Protein AF-G0NIW8-F1 (afdb_monomer_lite)

Radius of gyration: 25.52 Å; chains: 1; bounding box: 57×56×65 Å

Sequence (166 aa):
MEDFGEDSKTMSFVSGLFWSQDKTGEAHWNMPDCVGSLGLAGLMIICCATIVVCAVKTYKKMNDASNSLSDRTKELNRQLFVTLSLQTLLPFTLMYGPVGLLFLFPLFQIKIDILSSSAAASTAIYPAVEPLIAIFCIKTFRKSLICYRNSAKISSAAASTAARSA

Structure (mmCIF, N/CA/C/O backbone):
data_AF-G0NIW8-F1
#
_entry.id   AF-G0NIW8-F1
#
loop_
_atom_site.group_PDB
_atom_site.id
_atom_site.type_symbol
_atom_site.label_atom_id
_atom_site.label_alt_id
_atom_site.label_comp_id
_atom_site.label_asym_id
_atom_site.label_entity_id
_atom_site.label_seq_id
_atom_site.pdbx_PDB_ins_code
_atom_site.Cartn_x
_atom_site.Cartn_y
_atom_site.Cartn_z
_atom_site.occupancy
_atom_site.B_iso_or_equiv
_atom_site.auth_seq_id
_atom_site.auth_comp_id
_atom_site.auth_asym_id
_atom_site.auth_atom_id
_atom_site.pdbx_PDB_model_num
ATOM 1 N N . MET A 1 1 ? 14.920 22.068 -25.650 1.00 35.91 1 MET A N 1
ATOM 2 C CA . MET A 1 1 ? 15.415 22.655 -24.388 1.00 35.91 1 MET A CA 1
ATOM 3 C C . MET A 1 1 ? 16.713 21.952 -24.068 1.00 35.91 1 MET A C 1
ATOM 5 O O . MET A 1 1 ? 16.752 21.002 -23.299 1.00 35.91 1 MET A O 1
ATOM 9 N N . GLU A 1 2 ? 17.732 22.365 -24.807 1.00 42.16 2 GLU A N 1
ATOM 10 C CA . GLU A 1 2 ? 19.133 22.043 -24.592 1.00 42.16 2 GLU A CA 1
ATOM 11 C C . GLU A 1 2 ? 19.634 23.000 -23.506 1.00 42.16 2 GLU A C 1
ATOM 13 O O . GLU A 1 2 ? 19.609 24.193 -23.779 1.00 42.16 2 GLU A O 1
ATOM 18 N N . ASP A 1 3 ? 19.994 22.523 -22.303 1.00 41.94 3 ASP A N 1
ATOM 19 C CA . ASP A 1 3 ? 20.985 23.213 -21.443 1.00 41.94 3 ASP A CA 1
ATOM 20 C C . ASP A 1 3 ? 21.443 22.423 -20.193 1.00 41.94 3 ASP A C 1
ATOM 22 O O . ASP A 1 3 ? 21.503 22.961 -19.094 1.00 41.94 3 ASP A O 1
ATOM 26 N N . PHE A 1 4 ? 21.771 21.133 -20.310 1.00 45.78 4 PHE A N 1
ATOM 27 C CA . PHE A 1 4 ? 22.566 20.469 -19.266 1.00 45.78 4 PHE A CA 1
ATOM 28 C C . PHE A 1 4 ? 23.585 19.545 -19.923 1.00 45.78 4 PHE A C 1
ATOM 30 O O . PHE A 1 4 ? 23.272 18.430 -20.334 1.00 45.78 4 PHE A O 1
ATOM 37 N N . GLY A 1 5 ? 24.819 20.041 -20.038 1.00 42.91 5 GLY A N 1
ATOM 38 C CA . GLY A 1 5 ? 26.013 19.285 -20.423 1.00 42.91 5 GLY A CA 1
ATOM 39 C C . GLY A 1 5 ? 26.462 18.305 -19.339 1.00 42.91 5 GLY A C 1
ATOM 40 O O . GLY A 1 5 ? 27.650 18.215 -19.045 1.00 42.91 5 GLY A O 1
ATOM 41 N N . GLU A 1 6 ? 25.515 17.595 -18.733 1.00 42.56 6 GLU A N 1
ATOM 42 C CA . GLU A 1 6 ? 25.791 16.511 -17.804 1.00 42.56 6 GLU A CA 1
ATOM 43 C C . GLU A 1 6 ? 25.619 15.189 -18.546 1.00 42.56 6 GLU A C 1
ATOM 45 O O . GLU A 1 6 ? 24.587 14.920 -19.166 1.00 42.56 6 GLU A O 1
ATOM 50 N N . ASP A 1 7 ? 26.664 14.366 -18.512 1.00 45.25 7 ASP A N 1
ATOM 51 C CA . ASP A 1 7 ? 26.637 13.008 -19.033 1.00 45.25 7 ASP A CA 1
ATOM 52 C C . ASP A 1 7 ? 25.607 12.198 -18.232 1.00 45.25 7 ASP A C 1
ATOM 54 O O . ASP A 1 7 ? 25.891 11.652 -17.162 1.00 45.25 7 ASP A O 1
ATOM 58 N N . SER A 1 8 ? 24.382 12.131 -18.764 1.00 48.56 8 SER A N 1
ATOM 59 C CA . SER A 1 8 ? 23.229 11.410 -18.205 1.00 48.56 8 SER A CA 1
ATOM 60 C C . SER A 1 8 ? 23.489 9.906 -17.990 1.00 48.56 8 SER A C 1
ATOM 62 O O . SER A 1 8 ? 22.613 9.209 -17.482 1.00 48.56 8 SER A O 1
ATOM 64 N N . LYS A 1 9 ? 24.675 9.397 -18.354 1.00 47.09 9 LYS A N 1
ATOM 65 C CA . LYS A 1 9 ? 25.172 8.053 -18.032 1.00 47.09 9 LYS A CA 1
ATOM 66 C C . LYS A 1 9 ? 25.710 7.902 -16.602 1.00 47.09 9 LYS A C 1
ATOM 68 O O . LYS A 1 9 ? 25.960 6.775 -16.188 1.00 47.09 9 LYS A O 1
ATOM 73 N N . THR A 1 10 ? 25.878 8.992 -15.847 1.00 40.84 10 THR A N 1
ATOM 74 C CA . THR A 1 10 ? 26.486 8.961 -14.496 1.00 40.84 10 THR A CA 1
ATOM 75 C C . THR A 1 10 ? 25.461 9.033 -13.359 1.00 40.84 10 THR A C 1
ATOM 77 O O . THR A 1 10 ? 25.795 8.832 -12.192 1.00 40.84 10 THR A O 1
ATOM 80 N N . MET A 1 11 ? 24.187 9.273 -13.667 1.00 38.41 11 MET A N 1
ATOM 81 C CA . MET A 1 11 ? 23.122 9.145 -12.679 1.00 38.41 11 MET A CA 1
ATOM 82 C C . MET A 1 11 ? 22.638 7.698 -12.688 1.00 38.41 11 MET A C 1
ATOM 84 O O . MET A 1 11 ? 21.911 7.300 -13.594 1.00 38.41 11 MET A O 1
ATOM 88 N N . SER A 1 12 ? 23.014 6.923 -11.663 1.00 41.19 12 SER A N 1
ATOM 89 C CA . SER A 1 12 ? 22.357 5.656 -11.295 1.00 41.19 12 SER A CA 1
ATOM 90 C C . SER A 1 12 ? 20.923 5.930 -10.839 1.00 41.19 12 SER A C 1
ATOM 92 O O . SER A 1 12 ? 20.543 5.708 -9.692 1.00 41.19 12 SER A O 1
ATOM 94 N N . PHE A 1 13 ? 20.120 6.484 -11.732 1.00 46.06 13 PHE A N 1
ATOM 95 C CA . PHE A 1 13 ? 18.687 6.459 -11.626 1.00 46.06 13 PHE A CA 1
ATOM 96 C C . PHE A 1 13 ? 18.278 5.126 -12.241 1.00 46.06 13 PHE A C 1
ATOM 98 O O . PHE A 1 13 ? 18.617 4.855 -13.391 1.00 46.06 13 PHE A O 1
ATOM 105 N N . VAL A 1 14 ? 17.572 4.280 -11.486 1.00 47.81 14 VAL A N 1
ATOM 106 C CA . VAL A 1 14 ? 16.883 3.103 -12.039 1.00 47.81 14 VAL A CA 1
ATOM 107 C C . VAL A 1 14 ? 15.721 3.619 -12.896 1.00 47.81 14 VAL A C 1
ATOM 109 O O . VAL A 1 14 ? 14.547 3.505 -12.560 1.00 47.81 14 VAL A O 1
ATOM 112 N N . SER A 1 15 ? 16.057 4.277 -14.001 1.00 49.81 15 SER A N 1
ATOM 113 C CA . SER A 1 15 ? 15.179 4.402 -15.147 1.00 49.81 15 SER A CA 1
ATOM 114 C C . SER A 1 15 ? 15.162 3.013 -15.750 1.00 49.81 15 SER A C 1
ATOM 116 O O . SER A 1 15 ? 16.220 2.468 -16.039 1.00 49.81 15 SER A O 1
ATOM 118 N N . GLY A 1 16 ? 13.983 2.425 -15.934 1.00 49.97 16 GLY A N 1
ATOM 119 C CA . GLY A 1 16 ? 13.797 1.163 -16.656 1.00 49.97 16 GLY A CA 1
ATOM 120 C C . GLY A 1 16 ? 14.153 1.265 -18.139 1.00 49.97 16 GLY A C 1
ATOM 121 O O . GLY A 1 16 ? 13.349 0.913 -18.996 1.00 49.97 16 GLY A O 1
ATOM 122 N N . LEU A 1 17 ? 15.333 1.783 -18.466 1.00 54.56 17 LEU A N 1
ATOM 123 C CA . LEU A 1 17 ? 15.921 1.785 -19.791 1.00 54.56 17 LEU A CA 1
ATOM 124 C C . LEU A 1 17 ? 16.562 0.415 -20.002 1.00 54.56 17 LEU A C 1
ATOM 126 O O . LEU A 1 17 ? 17.771 0.275 -20.123 1.00 54.56 17 LEU A O 1
ATOM 130 N N . PHE A 1 18 ? 15.724 -0.621 -20.091 1.00 54.62 18 PHE A N 1
ATOM 131 C CA . PHE A 1 18 ? 16.161 -1.936 -20.574 1.00 54.62 18 PHE A CA 1
ATOM 132 C C . PHE A 1 18 ? 16.817 -1.859 -21.957 1.00 54.62 18 PHE A C 1
ATOM 134 O O . PHE A 1 18 ? 17.557 -2.761 -22.347 1.00 54.62 18 PHE A O 1
ATOM 141 N N . TRP A 1 19 ? 16.523 -0.775 -22.675 1.00 49.97 19 TRP A N 1
ATOM 142 C CA . TRP A 1 19 ? 17.019 -0.441 -23.991 1.00 49.97 19 TRP A CA 1
ATOM 143 C C . TRP A 1 19 ? 17.896 0.805 -23.935 1.00 49.97 19 TRP A C 1
ATOM 145 O O . TRP A 1 19 ? 17.405 1.912 -23.698 1.00 49.97 19 TRP A O 1
ATOM 155 N N . SER A 1 20 ? 19.178 0.635 -24.235 1.00 55.25 20 SER A N 1
ATOM 156 C CA . SER A 1 20 ? 20.034 1.744 -24.651 1.00 55.25 20 SER A CA 1
ATOM 157 C C . SER A 1 20 ? 19.975 1.817 -26.177 1.00 55.25 20 SER A C 1
ATOM 159 O O . SER A 1 20 ? 20.367 0.861 -26.844 1.00 55.25 20 SER A O 1
ATOM 161 N N . GLN A 1 21 ? 19.471 2.922 -26.739 1.00 55.62 21 GLN A N 1
ATOM 162 C CA . GLN A 1 21 ? 19.586 3.170 -28.180 1.00 55.62 21 GLN A CA 1
ATOM 163 C C . GLN A 1 21 ? 20.976 3.723 -28.467 1.00 55.62 21 GLN A C 1
ATOM 165 O O . GLN A 1 21 ? 21.350 4.773 -27.939 1.00 55.62 21 GLN A O 1
ATOM 170 N N . ASP A 1 22 ? 21.744 3.008 -29.284 1.00 56.12 22 ASP A N 1
ATOM 171 C CA . ASP A 1 22 ? 22.989 3.553 -29.813 1.00 56.12 22 ASP A CA 1
ATOM 172 C C . ASP A 1 22 ? 22.691 4.600 -30.905 1.00 56.12 22 ASP A C 1
ATOM 174 O O . ASP A 1 22 ? 21.588 4.647 -31.458 1.00 56.12 22 ASP A O 1
ATOM 178 N N . LYS A 1 23 ? 23.673 5.437 -31.257 1.00 53.94 23 LYS A N 1
ATOM 179 C CA . LYS A 1 23 ? 23.539 6.492 -32.290 1.00 53.94 23 LYS A CA 1
ATOM 180 C C . LYS A 1 23 ? 23.160 5.949 -33.682 1.00 53.94 23 LYS A C 1
ATOM 182 O O . LYS A 1 23 ? 22.802 6.720 -34.566 1.00 53.94 23 LYS A O 1
ATOM 187 N N . THR A 1 24 ? 23.232 4.634 -33.861 1.00 53.91 24 THR A N 1
ATOM 188 C CA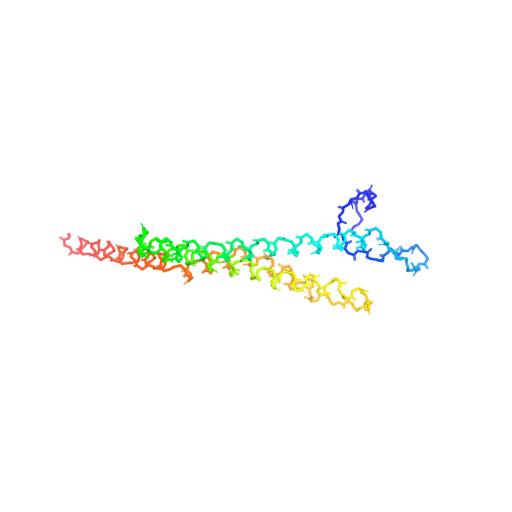 . THR A 1 24 ? 22.899 3.850 -35.057 1.00 53.91 24 THR A CA 1
ATOM 189 C C . THR A 1 24 ? 21.474 3.280 -35.057 1.00 53.91 24 THR A C 1
ATOM 191 O O . THR A 1 24 ? 21.087 2.646 -36.034 1.00 53.91 24 THR A O 1
ATOM 194 N N . GLY A 1 25 ? 20.677 3.502 -34.005 1.00 57.19 25 GLY A N 1
ATOM 195 C CA . GLY A 1 25 ? 19.292 3.015 -33.913 1.00 57.19 25 GLY A CA 1
ATOM 196 C C . GLY A 1 25 ? 19.156 1.538 -33.523 1.00 57.19 25 GLY A C 1
ATOM 197 O O . GLY A 1 25 ? 18.040 1.025 -33.467 1.00 57.19 25 GLY A O 1
ATOM 198 N N . GLU A 1 26 ? 20.268 0.860 -33.224 1.00 48.88 26 GLU A N 1
ATOM 199 C CA . GLU A 1 26 ? 20.252 -0.516 -32.738 1.00 48.88 26 GLU A CA 1
ATOM 200 C C . GLU A 1 26 ? 20.031 -0.599 -31.224 1.00 48.88 26 GLU A C 1
ATOM 202 O O . GLU A 1 26 ? 20.337 0.289 -30.426 1.00 48.88 26 GLU A O 1
ATOM 207 N N . ALA A 1 27 ? 19.419 -1.712 -30.874 1.00 56.97 27 ALA A N 1
ATOM 208 C CA . ALA A 1 27 ? 18.632 -1.971 -29.697 1.00 56.97 27 ALA A CA 1
ATOM 209 C C . ALA A 1 27 ? 19.409 -2.900 -28.754 1.00 56.97 27 ALA A C 1
ATOM 211 O O . ALA A 1 27 ? 19.324 -4.118 -28.906 1.00 56.97 27 ALA A O 1
ATOM 212 N N . HIS A 1 28 ? 20.190 -2.362 -27.812 1.00 61.44 28 HIS A N 1
ATOM 213 C CA . HIS A 1 28 ? 20.996 -3.196 -26.912 1.00 61.44 28 HIS A CA 1
ATOM 214 C C . HIS A 1 28 ? 20.364 -3.377 -25.528 1.00 61.44 28 HIS A C 1
ATOM 216 O O . HIS A 1 28 ? 19.948 -2.416 -24.878 1.00 61.44 28 HIS A O 1
ATOM 222 N N . TRP A 1 29 ? 20.350 -4.637 -25.078 1.00 57.72 29 TRP A N 1
ATOM 223 C CA . TRP A 1 29 ? 19.891 -5.054 -23.755 1.00 57.72 29 TRP A CA 1
ATOM 224 C C . TRP A 1 29 ? 20.869 -4.613 -22.672 1.00 57.72 29 TRP A C 1
ATOM 226 O O . TRP A 1 29 ? 22.019 -5.064 -22.647 1.00 57.72 29 TRP A O 1
ATOM 236 N N . ASN A 1 30 ? 20.395 -3.809 -21.722 1.00 65.50 30 ASN A N 1
ATOM 237 C CA . ASN A 1 30 ? 21.191 -3.449 -20.555 1.00 65.50 30 ASN A CA 1
ATOM 238 C C . ASN A 1 30 ? 20.969 -4.461 -19.417 1.00 65.50 30 ASN A C 1
ATOM 240 O O . ASN A 1 30 ? 20.124 -4.298 -18.536 1.00 65.50 30 ASN A O 1
ATOM 244 N N . MET A 1 31 ? 21.736 -5.554 -19.449 1.00 66.38 31 MET A N 1
ATOM 245 C CA . MET A 1 31 ? 21.733 -6.595 -18.410 1.00 66.38 31 MET A CA 1
ATOM 246 C C . MET A 1 31 ? 21.889 -6.074 -16.961 1.00 66.38 31 MET A C 1
ATOM 248 O O . MET A 1 31 ? 21.194 -6.608 -16.092 1.00 66.38 31 MET A O 1
ATOM 252 N N . PRO A 1 32 ? 22.722 -5.056 -16.645 1.00 67.44 32 PRO A N 1
ATOM 253 C CA . PRO A 1 32 ? 22.822 -4.537 -15.276 1.00 67.44 32 PRO A CA 1
ATOM 254 C C . PRO A 1 32 ? 21.527 -3.888 -14.759 1.00 67.44 32 PRO A C 1
ATOM 256 O O . PRO A 1 32 ? 21.176 -4.110 -13.600 1.00 67.44 32 PRO A O 1
ATOM 259 N N . ASP A 1 33 ? 20.769 -3.176 -15.599 1.00 67.88 33 ASP A N 1
ATOM 260 C CA . ASP A 1 33 ? 19.470 -2.602 -15.204 1.00 67.88 33 ASP A CA 1
ATOM 261 C C . ASP A 1 33 ? 18.424 -3.694 -14.957 1.00 67.88 33 ASP A C 1
ATOM 263 O O . ASP A 1 33 ? 17.617 -3.607 -14.028 1.00 67.88 33 ASP A O 1
ATOM 267 N N . CYS A 1 34 ? 18.484 -4.781 -15.733 1.00 68.12 34 CYS A N 1
ATOM 268 C CA . CYS A 1 34 ? 17.629 -5.945 -15.526 1.00 68.12 34 CYS A CA 1
ATOM 269 C C . CYS A 1 34 ? 17.894 -6.602 -14.164 1.00 68.12 34 CYS A C 1
ATOM 271 O O . CYS A 1 34 ? 16.959 -6.808 -13.385 1.00 68.12 34 CYS A O 1
ATOM 273 N N . VAL A 1 35 ? 19.164 -6.838 -13.822 1.00 77.50 35 VAL A N 1
ATOM 274 C CA . VAL A 1 35 ? 19.558 -7.381 -12.511 1.00 77.50 35 VAL A CA 1
ATOM 275 C C . VAL A 1 35 ? 19.171 -6.431 -11.372 1.00 77.50 35 VAL A C 1
ATOM 277 O O . VAL A 1 35 ? 18.638 -6.884 -10.357 1.00 77.50 35 VAL A O 1
ATOM 280 N N . GLY A 1 36 ? 19.363 -5.119 -11.546 1.00 76.31 36 GLY A N 1
ATOM 281 C CA . GLY A 1 36 ? 18.944 -4.108 -10.572 1.00 76.31 36 GLY A CA 1
ATOM 282 C C . GLY A 1 36 ? 17.432 -4.116 -10.325 1.00 76.31 36 GLY A C 1
ATOM 283 O O . GLY A 1 36 ? 16.987 -4.130 -9.174 1.00 76.31 36 GLY A O 1
ATOM 284 N N . SER A 1 37 ? 16.635 -4.193 -11.393 1.00 72.06 37 SER A N 1
ATOM 285 C CA . SER A 1 37 ? 15.170 -4.245 -11.306 1.00 72.06 37 SER A CA 1
ATOM 286 C C . SER A 1 37 ? 14.653 -5.516 -10.620 1.00 72.06 37 SER A C 1
ATOM 288 O O . SER A 1 37 ? 13.755 -5.446 -9.779 1.00 72.06 37 SER A O 1
ATOM 290 N N . LEU A 1 38 ? 15.270 -6.669 -10.899 1.00 78.44 38 LEU A N 1
ATOM 291 C CA . LEU A 1 38 ? 14.983 -7.940 -10.230 1.00 78.44 38 LEU A CA 1
ATOM 292 C C . LEU A 1 38 ? 15.319 -7.880 -8.736 1.00 78.44 38 LEU A C 1
ATOM 294 O O . LEU A 1 38 ? 14.544 -8.370 -7.912 1.00 78.44 38 LEU A O 1
ATOM 298 N N . GLY A 1 39 ? 16.434 -7.239 -8.373 1.00 83.62 39 GLY A N 1
ATOM 299 C CA . GLY A 1 39 ? 16.811 -7.007 -6.978 1.00 83.62 39 GLY A CA 1
ATOM 300 C C . GLY A 1 39 ? 15.786 -6.154 -6.224 1.00 83.62 39 GLY A C 1
ATOM 301 O O . GLY A 1 39 ? 15.367 -6.516 -5.124 1.00 83.62 39 GLY A O 1
ATOM 302 N N . LEU A 1 40 ? 15.322 -5.063 -6.841 1.00 78.38 40 LEU A N 1
ATOM 303 C CA . LEU A 1 40 ? 14.265 -4.203 -6.296 1.00 78.38 40 LEU A CA 1
ATOM 304 C C . LEU A 1 40 ? 12.940 -4.956 -6.122 1.00 78.38 40 LEU A C 1
ATOM 306 O O . LEU A 1 40 ? 12.327 -4.879 -5.056 1.00 78.38 40 LEU A O 1
ATOM 310 N N . ALA A 1 41 ? 12.523 -5.731 -7.126 1.00 76.19 41 ALA A N 1
ATOM 311 C CA . ALA A 1 41 ? 11.321 -6.556 -7.040 1.00 76.19 41 ALA A CA 1
ATOM 312 C C . ALA A 1 41 ? 11.420 -7.589 -5.902 1.00 76.19 41 ALA A C 1
ATOM 314 O O . ALA A 1 41 ? 10.486 -7.736 -5.110 1.00 76.19 41 ALA A O 1
ATOM 315 N N . GLY A 1 42 ? 12.572 -8.255 -5.765 1.00 80.75 42 GLY A N 1
ATOM 316 C CA . GLY A 1 42 ? 12.838 -9.191 -4.671 1.00 80.75 42 GLY A CA 1
ATOM 317 C C . GLY A 1 42 ? 12.764 -8.531 -3.291 1.00 80.75 42 GLY A C 1
ATOM 318 O O . GLY A 1 42 ? 12.136 -9.072 -2.378 1.00 80.75 42 GLY A O 1
ATOM 319 N N . LEU A 1 43 ? 13.332 -7.333 -3.144 1.00 85.06 43 LEU A N 1
ATOM 320 C CA . LEU A 1 43 ? 13.283 -6.568 -1.897 1.00 85.06 43 LEU A CA 1
ATOM 321 C C . LEU A 1 43 ? 11.844 -6.199 -1.509 1.00 85.06 43 LEU A C 1
ATOM 323 O O . LEU A 1 43 ? 11.460 -6.374 -0.351 1.00 85.06 43 LEU A O 1
ATOM 327 N N . MET A 1 44 ? 11.017 -5.785 -2.472 1.00 78.94 44 MET A N 1
ATOM 328 C CA . MET A 1 44 ? 9.599 -5.508 -2.217 1.00 78.94 44 MET A CA 1
ATOM 329 C C . MET A 1 44 ? 8.843 -6.748 -1.740 1.00 78.94 44 MET A C 1
ATOM 331 O O . MET A 1 44 ? 8.058 -6.658 -0.795 1.00 78.94 44 MET A O 1
ATOM 335 N N . ILE A 1 45 ? 9.107 -7.915 -2.337 1.00 81.12 45 ILE A N 1
ATOM 336 C CA . ILE A 1 45 ? 8.492 -9.181 -1.913 1.00 81.12 45 ILE A CA 1
ATOM 337 C C . ILE A 1 45 ? 8.863 -9.496 -0.458 1.00 81.12 45 ILE A C 1
ATOM 339 O O . ILE A 1 45 ? 7.986 -9.848 0.336 1.00 81.12 45 ILE A O 1
ATOM 343 N N . ILE A 1 46 ? 10.132 -9.323 -0.078 1.00 86.25 46 ILE A N 1
ATOM 344 C CA . ILE A 1 46 ? 10.599 -9.542 1.301 1.00 86.25 46 ILE A CA 1
ATOM 345 C C . ILE A 1 46 ? 9.919 -8.567 2.272 1.00 86.25 46 ILE A C 1
ATOM 347 O O . ILE A 1 46 ? 9.467 -8.982 3.346 1.00 86.25 46 ILE A O 1
ATOM 351 N N . CYS A 1 47 ? 9.791 -7.291 1.904 1.00 81.44 47 CYS A N 1
ATOM 352 C CA . CYS A 1 47 ? 9.076 -6.299 2.707 1.00 81.44 47 CYS A CA 1
ATOM 353 C C . CYS A 1 47 ? 7.608 -6.696 2.914 1.00 81.44 47 CYS A C 1
ATOM 355 O O . CYS A 1 47 ? 7.146 -6.754 4.057 1.00 81.44 47 CYS A O 1
ATOM 357 N N . CYS A 1 48 ? 6.891 -7.046 1.843 1.00 78.88 48 CYS A N 1
ATOM 358 C CA . CYS A 1 48 ? 5.505 -7.510 1.925 1.00 78.88 48 CYS A CA 1
ATOM 359 C C . CYS A 1 48 ? 5.374 -8.765 2.801 1.00 78.88 48 CYS A C 1
ATOM 361 O O . CYS A 1 48 ? 4.509 -8.815 3.678 1.00 78.88 48 CYS A O 1
ATOM 363 N N . ALA A 1 49 ? 6.256 -9.753 2.628 1.00 84.06 49 ALA A N 1
ATOM 364 C CA . ALA A 1 49 ? 6.267 -10.965 3.443 1.00 84.06 49 ALA A CA 1
ATOM 365 C C . ALA A 1 49 ? 6.491 -10.648 4.930 1.00 84.06 49 ALA A C 1
ATOM 367 O O . ALA A 1 49 ? 5.785 -11.174 5.791 1.00 84.06 49 ALA A O 1
ATOM 368 N N . THR A 1 50 ? 7.415 -9.738 5.241 1.00 82.38 50 THR A N 1
ATOM 369 C CA . THR A 1 50 ? 7.693 -9.303 6.617 1.00 82.38 50 THR A CA 1
ATOM 370 C C . THR A 1 50 ? 6.476 -8.627 7.242 1.00 82.38 50 THR A C 1
ATOM 372 O O . THR A 1 50 ? 6.113 -8.948 8.375 1.00 82.38 50 THR A O 1
ATOM 375 N N . ILE A 1 51 ? 5.790 -7.754 6.495 1.00 82.19 51 ILE A N 1
ATOM 376 C CA . ILE A 1 51 ? 4.543 -7.112 6.936 1.00 82.19 51 ILE A CA 1
ATOM 377 C C . ILE A 1 51 ? 3.491 -8.175 7.267 1.00 82.19 51 ILE A C 1
ATOM 379 O O . ILE A 1 51 ? 2.897 -8.121 8.344 1.00 82.19 51 ILE A O 1
ATOM 383 N N . VAL A 1 52 ? 3.304 -9.179 6.405 1.00 81.81 52 VAL A N 1
ATOM 384 C CA . VAL A 1 52 ? 2.348 -10.277 6.635 1.00 81.81 52 VAL A CA 1
ATOM 385 C C . VAL A 1 52 ? 2.746 -11.135 7.843 1.00 81.81 52 VAL A C 1
ATOM 387 O O . VAL A 1 52 ? 1.896 -11.498 8.656 1.00 81.81 52 VAL A O 1
ATOM 390 N N . VAL A 1 53 ? 4.028 -11.439 8.035 1.00 86.19 53 VAL A N 1
ATOM 391 C CA . VAL A 1 53 ? 4.485 -12.199 9.210 1.00 86.19 53 VAL A CA 1
ATOM 392 C C . VAL A 1 53 ? 4.246 -11.409 10.499 1.00 86.19 53 VAL A C 1
ATOM 394 O O . VAL A 1 53 ? 3.701 -11.952 11.467 1.00 86.19 53 VAL A O 1
ATOM 397 N N . CYS A 1 54 ? 4.602 -10.124 10.518 1.00 83.12 54 CYS A N 1
ATOM 398 C CA . CYS A 1 54 ? 4.357 -9.230 11.649 1.00 83.12 54 CYS A CA 1
ATOM 399 C C . CYS A 1 54 ? 2.858 -9.074 11.931 1.00 83.12 54 CYS A C 1
ATOM 401 O O . CYS A 1 54 ? 2.449 -9.103 13.094 1.00 83.12 54 CYS A O 1
ATOM 403 N N . ALA A 1 55 ? 2.035 -8.991 10.886 1.00 79.69 55 ALA A N 1
ATOM 404 C CA . ALA A 1 55 ? 0.580 -8.963 10.969 1.00 79.69 55 ALA A CA 1
ATOM 405 C C . ALA A 1 55 ? 0.022 -10.181 11.698 1.00 79.69 55 ALA A C 1
ATOM 407 O O . ALA A 1 55 ? -0.692 -10.055 12.695 1.00 79.69 55 ALA A O 1
ATOM 408 N N . VAL A 1 56 ? 0.393 -11.372 11.224 1.00 81.75 56 VAL A N 1
ATOM 409 C CA . VAL A 1 56 ? -0.076 -12.644 11.777 1.00 81.75 56 VAL A CA 1
ATOM 410 C C . VAL A 1 56 ? 0.398 -12.805 13.219 1.00 81.75 56 VAL A C 1
ATOM 412 O O . VAL A 1 56 ? -0.386 -13.210 14.079 1.00 81.75 56 VAL A O 1
ATOM 415 N N . LYS A 1 57 ? 1.652 -12.446 13.521 1.00 83.19 57 LYS A N 1
ATOM 416 C CA . LYS A 1 57 ? 2.178 -12.481 14.894 1.00 83.19 57 LYS A CA 1
ATOM 417 C C . LYS A 1 57 ? 1.444 -11.515 15.819 1.00 83.19 57 LYS A C 1
ATOM 419 O O . LYS A 1 57 ? 1.106 -11.900 16.935 1.00 83.19 57 LYS A O 1
ATOM 424 N N . THR A 1 58 ? 1.157 -10.302 15.357 1.00 82.19 58 THR A N 1
ATOM 425 C CA . THR A 1 58 ? 0.409 -9.298 16.129 1.00 82.19 58 THR A CA 1
ATOM 426 C C . THR A 1 58 ? -1.020 -9.765 16.386 1.00 82.19 58 THR A C 1
ATOM 428 O O . THR A 1 58 ? -1.499 -9.695 17.518 1.00 82.19 58 THR A O 1
ATOM 431 N N . TYR A 1 59 ? -1.677 -10.325 15.368 1.00 78.69 59 TYR A N 1
ATOM 432 C CA . TYR A 1 59 ? -3.020 -10.884 15.493 1.00 78.69 59 TYR A CA 1
ATOM 433 C C . TYR A 1 59 ? -3.063 -12.045 16.496 1.00 78.69 59 TYR A C 1
ATOM 435 O O . TYR A 1 59 ? -3.905 -12.049 17.394 1.00 78.69 59 TYR A O 1
ATOM 443 N N . LYS A 1 60 ? -2.114 -12.988 16.403 1.00 82.62 60 LYS A N 1
ATOM 444 C CA . LYS A 1 60 ? -1.977 -14.095 17.363 1.00 82.62 60 LYS A CA 1
ATOM 445 C C . LYS A 1 60 ? -1.715 -13.588 18.780 1.00 82.62 60 LYS A C 1
ATOM 447 O O . LYS A 1 60 ? -2.428 -13.971 19.698 1.00 82.62 60 LYS A O 1
ATOM 452 N N . LYS A 1 61 ? -0.778 -12.650 18.957 1.00 81.31 61 LYS A N 1
ATOM 453 C CA . LYS A 1 61 ? -0.460 -12.069 20.271 1.00 81.31 61 LYS A CA 1
ATOM 454 C C . LYS A 1 61 ? -1.667 -11.365 20.895 1.00 81.31 61 LYS A C 1
ATOM 456 O O . LYS A 1 61 ? -1.892 -11.508 22.090 1.00 81.31 61 LYS A O 1
ATOM 461 N N . MET A 1 62 ? -2.460 -10.644 20.102 1.00 74.69 62 MET A N 1
ATOM 462 C CA . MET A 1 62 ? -3.714 -10.028 20.556 1.00 74.69 62 MET A CA 1
ATOM 463 C C . MET A 1 62 ? -4.803 -11.046 20.905 1.00 74.69 62 MET A C 1
ATOM 465 O O . MET A 1 62 ? -5.667 -10.751 21.732 1.00 74.69 62 MET A O 1
ATOM 469 N N . ASN A 1 63 ? -4.807 -12.208 20.254 1.00 78.31 63 ASN A N 1
ATOM 470 C CA . ASN A 1 63 ? -5.717 -13.297 20.583 1.00 78.31 63 ASN A CA 1
ATOM 471 C C . ASN A 1 63 ? -5.314 -13.983 21.897 1.00 78.31 63 ASN A C 1
ATOM 473 O O . ASN A 1 63 ? 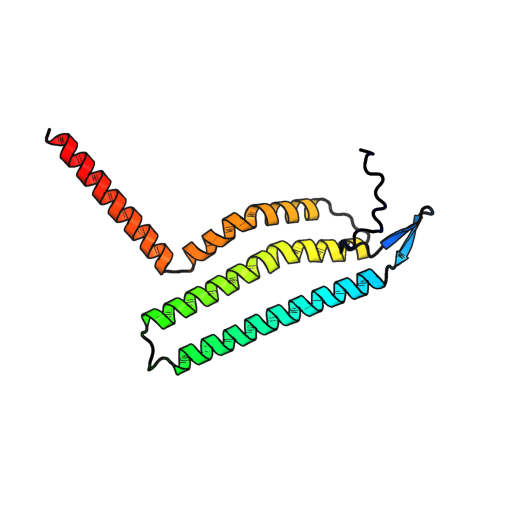-6.162 -14.184 22.759 1.00 78.31 63 ASN A O 1
ATOM 477 N N . ASP A 1 64 ? -4.024 -14.248 22.090 1.00 80.75 64 ASP A N 1
ATOM 478 C CA . ASP A 1 64 ? -3.500 -14.897 23.298 1.00 80.75 64 ASP A CA 1
ATOM 479 C C . ASP A 1 64 ? -3.581 -13.974 24.522 1.00 80.75 64 ASP A C 1
ATOM 481 O O . ASP A 1 64 ? -3.969 -14.384 25.613 1.00 80.75 64 ASP A O 1
ATOM 485 N N . ALA A 1 65 ? -3.286 -12.687 24.333 1.00 72.56 65 ALA A N 1
ATOM 486 C CA . ALA A 1 65 ? -3.402 -11.665 25.370 1.00 72.56 65 ALA A CA 1
ATOM 487 C C . ALA A 1 65 ? -4.850 -11.174 25.575 1.00 72.56 65 ALA A C 1
ATOM 489 O O . ALA A 1 65 ? -5.078 -10.219 26.317 1.00 72.56 65 ALA A O 1
ATOM 490 N N . SER A 1 66 ? -5.845 -11.830 24.963 1.00 65.69 66 SER A N 1
ATOM 491 C CA . SER A 1 66 ? -7.263 -11.473 25.111 1.00 65.69 66 SER A CA 1
ATOM 492 C C . SER A 1 66 ? -7.782 -11.608 26.545 1.00 65.69 66 SER A C 1
ATOM 494 O O . SER A 1 66 ? -8.797 -11.000 26.857 1.00 65.69 66 SER A O 1
ATOM 496 N N . ASN A 1 67 ? -7.101 -12.373 27.405 1.00 65.69 67 ASN A N 1
ATOM 497 C CA . ASN A 1 67 ? -7.434 -12.482 28.829 1.00 65.69 67 ASN A CA 1
ATOM 498 C C . ASN A 1 67 ? -6.698 -11.454 29.711 1.00 65.69 67 ASN A C 1
ATOM 500 O O . ASN A 1 67 ? -7.069 -11.287 30.867 1.00 65.69 67 ASN A O 1
ATOM 504 N N . SER A 1 68 ? -5.658 -10.774 29.202 1.00 70.62 68 SER A N 1
ATOM 505 C CA . SER A 1 68 ? -4.841 -9.829 29.988 1.00 70.62 68 SER A CA 1
ATOM 506 C C . SER A 1 68 ? -4.958 -8.370 29.535 1.00 70.62 68 SER A C 1
ATOM 508 O O . SER A 1 68 ? -4.574 -7.468 30.275 1.00 70.62 68 SER A O 1
ATOM 510 N N . LEU A 1 69 ? -5.435 -8.118 28.313 1.00 72.06 69 LEU A N 1
ATOM 511 C CA . LEU A 1 69 ? -5.615 -6.780 27.748 1.00 72.06 69 LEU A CA 1
ATOM 512 C C . LEU A 1 69 ? -7.090 -6.381 27.765 1.00 72.06 69 LEU A C 1
ATOM 514 O O . LEU A 1 69 ? -7.971 -7.189 27.496 1.00 72.06 69 LEU A O 1
ATOM 518 N N . SER A 1 70 ? -7.349 -5.092 27.987 1.00 77.00 70 SER A N 1
ATOM 519 C CA . SER A 1 70 ? -8.689 -4.525 27.827 1.00 77.00 70 SER A CA 1
ATOM 520 C C . SER A 1 70 ? -9.182 -4.671 26.382 1.00 77.00 70 SER A C 1
ATOM 522 O O . SER A 1 70 ? -8.444 -4.382 25.431 1.00 77.00 70 SER A O 1
ATOM 524 N N . ASP A 1 71 ? -10.467 -4.997 26.218 1.00 76.50 71 ASP A N 1
ATOM 525 C CA . ASP A 1 71 ? -11.164 -5.046 24.924 1.00 76.50 71 ASP A CA 1
ATOM 526 C C . ASP A 1 71 ? -10.951 -3.781 24.080 1.00 76.50 71 ASP A C 1
ATOM 528 O O . ASP A 1 71 ? -10.902 -3.832 22.848 1.00 76.50 71 ASP A O 1
ATOM 532 N N . ARG A 1 72 ? -10.782 -2.627 24.740 1.00 74.19 72 ARG A N 1
ATOM 533 C CA . ARG A 1 72 ? -10.552 -1.337 24.077 1.00 74.19 72 ARG A CA 1
ATOM 534 C C . ARG A 1 72 ? -9.194 -1.281 23.383 1.00 74.19 72 ARG A C 1
ATOM 536 O O . ARG A 1 72 ? -9.123 -0.848 22.235 1.00 74.19 72 ARG A O 1
ATOM 543 N N . THR A 1 73 ? -8.141 -1.766 24.036 1.00 77.44 73 THR A N 1
ATOM 544 C CA . THR A 1 73 ? -6.777 -1.795 23.487 1.00 77.44 73 THR A CA 1
ATOM 545 C C . THR A 1 73 ? -6.657 -2.810 22.351 1.00 77.44 73 THR A C 1
ATOM 547 O O . THR A 1 73 ? -6.004 -2.535 21.343 1.00 77.44 73 THR A O 1
ATOM 550 N N . LYS A 1 74 ? -7.330 -3.962 22.465 1.00 73.69 74 LYS A N 1
ATOM 551 C CA . LYS A 1 74 ? -7.375 -4.987 21.408 1.00 73.69 74 LYS A CA 1
ATOM 552 C C . LYS A 1 74 ? -8.040 -4.456 20.137 1.00 73.69 74 LYS A C 1
ATOM 554 O O . LYS A 1 74 ? -7.488 -4.573 19.043 1.00 73.69 74 LYS A O 1
ATOM 559 N N . GLU A 1 75 ? -9.207 -3.835 20.280 1.00 80.25 75 GLU A N 1
ATOM 560 C CA . GLU A 1 75 ? -9.945 -3.266 19.151 1.00 80.25 75 GLU A CA 1
ATOM 561 C C . GLU A 1 75 ? -9.165 -2.125 18.476 1.00 80.25 75 GLU A C 1
ATOM 563 O O . GLU A 1 75 ? -9.157 -2.042 17.247 1.00 80.25 75 GLU A O 1
ATOM 568 N N . LEU A 1 76 ? -8.468 -1.284 19.253 1.00 81.50 76 LEU A N 1
ATOM 569 C CA . LEU A 1 76 ? -7.633 -0.202 18.721 1.00 81.50 76 LEU A CA 1
ATOM 570 C C . LEU A 1 76 ? -6.468 -0.742 17.879 1.00 81.50 76 LEU A C 1
ATOM 572 O O . LEU A 1 76 ? -6.309 -0.331 16.731 1.00 81.50 76 LEU A O 1
ATOM 576 N N . ASN A 1 77 ? -5.697 -1.697 18.411 1.00 79.69 77 ASN A N 1
ATOM 577 C CA . ASN A 1 77 ? -4.578 -2.303 17.682 1.00 79.69 77 ASN A CA 1
ATOM 578 C C . ASN A 1 77 ? -5.048 -3.018 16.404 1.00 79.69 77 ASN A C 1
ATOM 580 O O . ASN A 1 77 ? -4.404 -2.889 15.364 1.00 79.69 77 ASN A O 1
ATOM 584 N N . ARG A 1 78 ? -6.213 -3.692 16.433 1.00 79.56 78 ARG A N 1
ATOM 585 C CA . ARG A 1 78 ? -6.805 -4.300 15.225 1.00 79.56 78 ARG A CA 1
ATOM 586 C C . ARG A 1 78 ? -7.113 -3.254 14.157 1.00 79.56 78 ARG A C 1
ATOM 588 O O . ARG A 1 78 ? -6.803 -3.460 12.988 1.00 79.56 78 ARG A O 1
ATOM 595 N N . GLN A 1 79 ? -7.751 -2.151 14.548 1.00 80.12 79 GLN A N 1
ATOM 596 C CA . GLN A 1 79 ? -8.125 -1.082 13.621 1.00 80.12 79 GLN A CA 1
ATOM 597 C C . GLN A 1 79 ? -6.898 -0.388 13.036 1.00 80.12 79 GLN A C 1
ATOM 599 O O . GLN A 1 79 ? -6.869 -0.151 11.830 1.00 80.12 79 GLN A O 1
ATOM 604 N N . LEU A 1 80 ? -5.886 -0.106 13.861 1.00 83.38 80 LEU A N 1
ATOM 605 C CA . LEU A 1 80 ? -4.625 0.480 13.412 1.00 83.38 80 LEU A CA 1
ATOM 606 C C . LEU A 1 80 ? -3.944 -0.434 12.387 1.00 83.38 80 LEU A C 1
ATOM 608 O O . LEU A 1 80 ? -3.572 0.019 11.311 1.00 83.38 80 LEU A O 1
ATOM 612 N N . PHE A 1 81 ? -3.865 -1.731 12.684 1.00 81.94 81 PHE A N 1
ATOM 613 C CA . PHE A 1 81 ? -3.242 -2.717 11.809 1.00 81.94 81 PHE A CA 1
ATOM 614 C C . PHE A 1 81 ? -3.953 -2.849 10.448 1.00 81.94 81 PHE A C 1
ATOM 616 O O . PHE A 1 81 ? -3.308 -2.830 9.398 1.00 81.94 81 PHE A O 1
ATOM 623 N N . VAL A 1 82 ? -5.288 -2.940 10.446 1.00 80.44 82 VAL A N 1
ATOM 624 C CA . VAL A 1 82 ? -6.081 -2.983 9.202 1.00 80.44 82 VAL A CA 1
ATOM 625 C C . VAL A 1 82 ? -5.925 -1.685 8.408 1.00 80.44 82 VAL A C 1
ATOM 627 O O . VAL A 1 82 ? -5.774 -1.730 7.191 1.00 80.44 82 VAL A O 1
ATOM 630 N N . THR A 1 83 ? -5.909 -0.540 9.092 1.00 84.25 83 THR A N 1
ATOM 631 C CA . THR A 1 83 ? -5.714 0.771 8.457 1.00 84.25 83 THR A CA 1
ATOM 632 C C . THR A 1 83 ? -4.343 0.861 7.793 1.00 84.25 83 THR A C 1
ATOM 634 O O . THR A 1 83 ? -4.276 1.176 6.611 1.00 84.25 83 THR A O 1
ATOM 637 N N . LEU A 1 84 ? -3.274 0.496 8.508 1.00 81.44 84 LEU A N 1
ATOM 638 C CA . LEU A 1 84 ? -1.902 0.438 7.988 1.00 81.44 84 LEU A CA 1
ATOM 639 C C . LEU A 1 84 ? -1.784 -0.504 6.782 1.00 81.44 84 LEU A C 1
ATOM 641 O O . LEU A 1 84 ? -1.111 -0.188 5.804 1.00 81.44 84 LEU A O 1
ATOM 645 N N . SER A 1 85 ? -2.475 -1.645 6.825 1.00 81.88 85 SER A N 1
ATOM 646 C CA . SER A 1 85 ? -2.499 -2.597 5.709 1.00 81.88 85 SER A CA 1
ATOM 647 C C . SER A 1 85 ? -3.172 -2.003 4.468 1.00 81.88 85 SER A C 1
ATOM 649 O O . SER A 1 85 ? -2.613 -2.078 3.378 1.00 81.88 85 SER A O 1
ATOM 651 N N . LEU A 1 86 ? -4.338 -1.365 4.619 1.00 80.88 86 LEU A N 1
ATOM 652 C CA . LEU A 1 86 ? -5.034 -0.696 3.511 1.00 80.88 86 LEU A CA 1
ATOM 653 C C . LEU A 1 86 ? -4.222 0.478 2.954 1.00 80.88 86 LEU A C 1
ATOM 655 O O . LEU A 1 86 ? -4.103 0.625 1.741 1.00 80.88 86 LEU A O 1
ATOM 659 N N . GLN A 1 87 ? -3.624 1.268 3.842 1.00 82.00 87 GLN A N 1
ATOM 660 C CA . GLN A 1 87 ? -2.757 2.393 3.509 1.00 82.00 87 GLN A CA 1
ATOM 661 C C . GLN A 1 87 ? -1.495 1.962 2.763 1.00 82.00 87 GLN A C 1
ATOM 663 O O . GLN A 1 87 ? -1.007 2.723 1.946 1.00 82.00 87 GLN A O 1
ATOM 668 N N . THR A 1 88 ? -0.995 0.746 2.994 1.00 79.38 88 THR A N 1
ATOM 669 C CA . THR A 1 88 ? 0.145 0.191 2.247 1.00 79.38 88 THR A CA 1
ATOM 670 C C . THR A 1 88 ? -0.298 -0.405 0.909 1.00 79.38 88 THR A C 1
ATOM 672 O O . THR A 1 88 ? 0.371 -0.226 -0.105 1.00 79.38 88 THR A O 1
ATOM 675 N N . LEU A 1 89 ? -1.443 -1.092 0.869 1.00 78.25 89 LEU A N 1
ATOM 676 C CA . LEU A 1 89 ? -1.952 -1.733 -0.350 1.00 78.25 89 LEU A CA 1
ATOM 677 C C . LEU A 1 89 ? -2.434 -0.732 -1.403 1.00 78.25 89 LEU A C 1
ATOM 679 O O . LEU A 1 89 ? -2.314 -0.992 -2.599 1.00 78.25 89 LEU A O 1
ATOM 683 N N . LEU A 1 90 ? -2.984 0.404 -0.986 1.00 79.75 90 LEU A N 1
ATOM 684 C CA . LEU A 1 90 ? -3.527 1.411 -1.894 1.00 79.75 90 LEU A CA 1
ATOM 685 C C . LEU A 1 90 ? -2.462 2.103 -2.774 1.00 79.75 90 LEU A C 1
ATOM 687 O O . LEU A 1 90 ? -2.639 2.103 -3.989 1.00 79.75 90 LEU A O 1
ATOM 691 N N . PRO A 1 91 ? -1.329 2.615 -2.256 1.00 71.62 91 PRO A N 1
ATOM 692 C CA . PRO A 1 91 ? -0.219 3.066 -3.092 1.00 71.62 91 PRO A CA 1
ATOM 693 C C . PRO A 1 91 ? 0.437 1.894 -3.818 1.00 71.62 91 PRO A C 1
ATOM 695 O O . PRO A 1 91 ? 0.841 2.032 -4.963 1.00 71.62 91 PRO A O 1
ATOM 698 N N . PHE A 1 92 ? 0.496 0.699 -3.232 1.00 73.12 92 PHE A N 1
ATOM 699 C CA . PHE A 1 92 ? 1.041 -0.444 -3.963 1.00 73.12 92 PHE A CA 1
ATOM 700 C C . PHE A 1 92 ? 0.209 -0.773 -5.216 1.00 73.12 92 PHE A C 1
ATOM 702 O O . PHE A 1 92 ? 0.740 -1.066 -6.276 1.00 73.12 92 PHE A O 1
ATOM 709 N N . THR A 1 93 ? -1.112 -0.661 -5.152 1.00 68.50 93 THR A N 1
ATOM 710 C CA . THR A 1 93 ? -1.975 -0.914 -6.315 1.00 68.50 93 THR A CA 1
ATOM 711 C C . THR A 1 93 ? -2.028 0.277 -7.273 1.00 68.50 93 THR A C 1
ATOM 713 O O . THR A 1 93 ? -1.847 0.093 -8.475 1.00 68.50 93 THR A O 1
ATOM 716 N N . LEU A 1 94 ? -2.212 1.498 -6.763 1.00 70.44 94 LEU A N 1
ATOM 717 C CA . LEU A 1 94 ? -2.334 2.710 -7.584 1.00 70.44 94 LEU A CA 1
ATOM 718 C C . LEU A 1 94 ? -1.011 3.231 -8.143 1.00 70.44 94 LEU A C 1
ATOM 720 O O . LEU A 1 94 ? -1.027 3.945 -9.135 1.00 70.44 94 LEU A O 1
ATOM 724 N N . MET A 1 95 ? 0.116 2.921 -7.511 1.00 70.38 95 MET A N 1
ATOM 725 C CA . MET A 1 95 ? 1.434 3.453 -7.866 1.00 70.38 95 MET A CA 1
ATOM 726 C C . MET A 1 95 ? 2.291 2.354 -8.506 1.00 70.38 95 MET A C 1
ATOM 728 O O . MET A 1 95 ? 2.791 2.525 -9.614 1.00 70.38 95 MET A O 1
ATOM 732 N N . TYR A 1 96 ? 2.358 1.167 -7.893 1.00 69.75 96 TYR A N 1
ATOM 733 C CA . TYR A 1 96 ? 3.096 0.028 -8.460 1.00 69.75 96 TYR A CA 1
ATOM 734 C C . TYR A 1 96 ? 2.389 -0.594 -9.675 1.00 69.75 96 TYR A C 1
ATOM 736 O O . TYR A 1 96 ? 3.058 -1.121 -10.558 1.00 69.75 96 TYR A O 1
ATOM 744 N N . GLY A 1 97 ? 1.058 -0.492 -9.772 1.00 72.75 97 GLY A N 1
ATOM 745 C CA . GLY A 1 97 ? 0.290 -0.898 -10.955 1.00 72.75 97 GLY A CA 1
ATOM 746 C C . GLY A 1 97 ? 0.705 -0.149 -12.231 1.00 72.75 97 GLY A C 1
ATOM 747 O O . GLY A 1 97 ? 1.214 -0.782 -13.156 1.00 72.75 97 GLY A O 1
ATOM 748 N N . PRO A 1 98 ? 0.540 1.185 -12.310 1.00 67.38 98 PRO A N 1
ATOM 749 C CA . PRO A 1 98 ? 0.931 1.943 -13.494 1.00 67.38 98 PRO A CA 1
ATOM 750 C C . PRO A 1 98 ? 2.444 1.951 -13.721 1.00 67.38 98 PRO A C 1
ATOM 752 O O . PRO A 1 98 ? 2.854 1.903 -14.874 1.00 67.38 98 PRO A O 1
ATOM 755 N N . VAL A 1 99 ? 3.280 1.931 -12.675 1.00 65.38 99 VAL A N 1
ATOM 756 C CA . VAL A 1 99 ? 4.744 1.813 -12.835 1.00 65.38 99 VAL A CA 1
ATOM 757 C C . VAL A 1 99 ? 5.141 0.436 -13.377 1.00 65.38 99 VAL A C 1
ATOM 759 O O . VAL A 1 99 ? 5.950 0.356 -14.295 1.00 65.38 99 VAL A O 1
ATOM 762 N N . GLY A 1 100 ? 4.539 -0.647 -12.880 1.00 67.38 100 GLY A N 1
ATOM 763 C CA . GLY A 1 100 ? 4.764 -2.000 -13.392 1.00 67.38 100 GLY A CA 1
ATOM 764 C C . GLY A 1 100 ? 4.299 -2.153 -14.840 1.00 67.38 100 GLY A C 1
ATOM 765 O O . GLY A 1 100 ? 5.001 -2.744 -15.658 1.00 67.38 100 GLY A O 1
ATOM 766 N N . LEU A 1 101 ? 3.164 -1.543 -15.192 1.00 68.62 101 LEU A N 1
ATOM 767 C CA . LEU A 1 101 ? 2.719 -1.447 -16.581 1.00 68.62 101 LEU A CA 1
ATOM 768 C C . LEU A 1 101 ? 3.714 -0.641 -17.424 1.00 68.62 101 LEU A C 1
ATOM 770 O O . LEU A 1 101 ? 4.127 -1.125 -18.472 1.00 68.62 101 LEU A O 1
ATOM 774 N N . LEU A 1 102 ? 4.169 0.528 -16.963 1.00 65.06 102 LEU A N 1
ATOM 775 C CA . LEU A 1 102 ? 5.207 1.327 -17.631 1.00 65.06 102 LEU A CA 1
ATOM 776 C C . LEU A 1 102 ? 6.538 0.580 -17.791 1.00 65.06 102 LEU A C 1
ATOM 778 O O . LEU A 1 102 ? 7.319 0.944 -18.659 1.00 65.06 102 LEU A O 1
ATOM 782 N N . PHE A 1 103 ? 6.791 -0.458 -16.994 1.00 64.56 103 PHE A N 1
ATOM 783 C CA . PHE A 1 103 ? 7.944 -1.348 -17.131 1.00 64.56 103 PHE A CA 1
ATOM 784 C C . PHE A 1 103 ? 7.710 -2.462 -18.166 1.00 64.56 103 PHE A C 1
ATOM 786 O O . PHE A 1 103 ? 8.624 -2.840 -18.896 1.00 64.56 103 PHE A O 1
ATOM 793 N N . LEU A 1 104 ? 6.476 -2.966 -18.266 1.00 64.88 104 LEU A N 1
ATOM 794 C CA . LEU A 1 104 ? 6.068 -3.978 -19.247 1.00 64.88 104 LEU A CA 1
ATOM 795 C C . LEU A 1 104 ? 5.886 -3.395 -20.658 1.00 64.88 104 LEU A C 1
ATOM 797 O O . LEU A 1 104 ? 6.209 -4.052 -21.641 1.00 64.88 104 LEU A O 1
ATOM 801 N N . PHE A 1 105 ? 5.387 -2.166 -20.780 1.00 65.75 105 PHE A N 1
ATOM 802 C CA . PHE A 1 105 ? 5.090 -1.512 -22.061 1.00 65.75 105 PHE A CA 1
ATOM 803 C C . PHE A 1 105 ? 6.311 -1.334 -22.996 1.00 65.75 105 PHE A C 1
ATOM 805 O O . PHE A 1 105 ? 6.192 -1.644 -24.186 1.00 65.75 105 PHE A O 1
ATOM 812 N N . PRO A 1 106 ? 7.498 -0.931 -22.500 1.00 57.03 106 PRO A N 1
ATOM 813 C CA . PRO A 1 106 ? 8.734 -0.884 -23.277 1.00 57.03 106 PRO A CA 1
ATOM 814 C C . PRO A 1 106 ? 9.160 -2.245 -23.837 1.00 57.03 106 PRO A C 1
ATOM 816 O O . PRO A 1 106 ? 9.719 -2.284 -24.930 1.00 57.03 106 PRO A O 1
ATOM 819 N N . LEU A 1 107 ? 8.846 -3.357 -23.153 1.00 60.69 107 LEU A N 1
ATOM 820 C CA . LEU A 1 107 ? 9.141 -4.711 -23.647 1.00 60.69 107 LEU A CA 1
ATOM 821 C C . LEU A 1 107 ? 8.306 -5.082 -24.884 1.00 60.69 107 LEU A C 1
ATOM 823 O O . LEU A 1 107 ? 8.731 -5.921 -25.673 1.00 60.69 107 LEU A O 1
ATOM 827 N N . PHE A 1 108 ? 7.154 -4.436 -25.088 1.00 62.59 108 PHE A N 1
ATOM 828 C CA . PHE A 1 108 ? 6.296 -4.618 -26.265 1.00 62.59 108 PHE A CA 1
ATOM 829 C C . PHE A 1 108 ? 6.440 -3.496 -27.311 1.00 62.59 108 PHE A C 1
ATOM 831 O O . PHE A 1 108 ? 5.704 -3.496 -28.293 1.00 62.59 108 PHE A O 1
ATOM 838 N N . GLN A 1 109 ? 7.358 -2.535 -27.120 1.00 59.09 109 GLN A N 1
ATOM 839 C CA . GLN A 1 109 ? 7.490 -1.314 -27.939 1.00 59.09 109 GLN A CA 1
ATOM 840 C C . GLN A 1 109 ? 6.215 -0.447 -28.055 1.00 59.09 109 GLN A C 1
ATOM 842 O O . GLN A 1 109 ? 6.086 0.371 -28.967 1.00 59.09 109 GLN A O 1
ATOM 847 N N . ILE A 1 110 ? 5.274 -0.555 -27.116 1.00 60.41 110 ILE A N 1
ATOM 848 C CA . ILE A 1 110 ? 4.040 0.240 -27.143 1.00 60.41 110 ILE A CA 1
ATOM 849 C C . ILE A 1 110 ? 4.209 1.450 -26.213 1.00 60.41 110 ILE A C 1
ATOM 851 O O . ILE A 1 110 ? 4.368 1.299 -25.003 1.00 60.41 110 ILE A 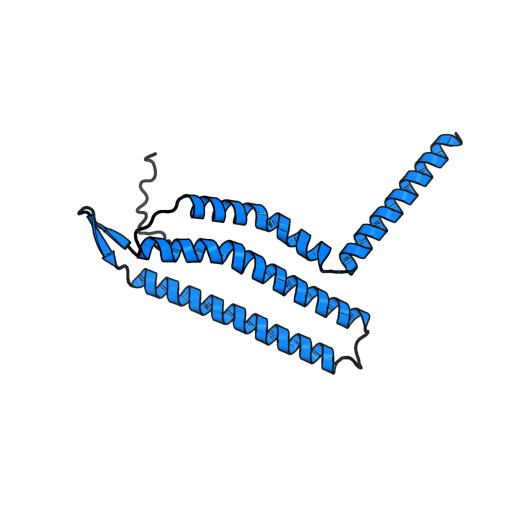O 1
ATOM 855 N N . LYS A 1 111 ? 4.165 2.668 -26.768 1.00 58.38 111 LYS A N 1
ATOM 856 C CA . LYS A 1 111 ? 4.170 3.922 -25.994 1.00 58.38 111 LYS A CA 1
ATOM 857 C C . LYS A 1 111 ? 2.736 4.317 -25.639 1.00 58.38 111 LYS A C 1
ATOM 859 O O . LYS A 1 111 ? 1.935 4.567 -26.534 1.00 58.38 111 LYS A O 1
ATOM 864 N N . ILE A 1 112 ? 2.416 4.386 -24.346 1.00 64.12 112 ILE A N 1
ATOM 865 C CA . ILE A 1 112 ? 1.134 4.915 -23.858 1.00 64.12 112 ILE A CA 1
ATOM 866 C C . ILE A 1 112 ? 1.406 6.079 -22.904 1.00 64.12 112 ILE A C 1
ATOM 868 O O . ILE A 1 112 ? 1.592 5.890 -21.702 1.00 64.12 112 ILE A O 1
ATOM 872 N N . ASP A 1 113 ? 1.374 7.299 -23.435 1.00 66.50 113 ASP A N 1
ATOM 873 C CA . ASP A 1 113 ? 1.638 8.532 -22.674 1.00 66.50 113 ASP A CA 1
ATOM 874 C C . ASP A 1 113 ? 0.607 8.773 -21.552 1.00 66.50 113 ASP A C 1
ATOM 876 O O . ASP A 1 113 ? 0.902 9.369 -20.512 1.00 66.50 113 ASP A O 1
ATOM 880 N N . ILE A 1 114 ? -0.602 8.226 -21.717 1.00 67.25 114 ILE A N 1
ATOM 881 C CA . ILE A 1 114 ? -1.704 8.310 -20.748 1.00 67.25 114 ILE A CA 1
ATOM 882 C C . ILE A 1 114 ? -1.330 7.630 -19.419 1.00 67.25 114 ILE A C 1
ATOM 884 O O . ILE A 1 114 ? -1.710 8.117 -18.353 1.00 67.25 114 ILE A O 1
ATOM 888 N N . LEU A 1 115 ? -0.540 6.547 -19.448 1.00 68.50 115 LEU A N 1
ATOM 889 C CA . LEU A 1 115 ? -0.131 5.836 -18.231 1.00 68.50 115 LEU A CA 1
ATOM 890 C C . LEU A 1 115 ? 0.816 6.673 -17.372 1.00 68.50 115 LEU A C 1
ATOM 892 O O . LEU A 1 115 ? 0.630 6.737 -16.158 1.00 68.50 115 LEU A O 1
ATOM 896 N N . SER A 1 116 ? 1.763 7.379 -17.994 1.00 69.12 116 SER A N 1
ATOM 897 C CA . SER A 1 116 ? 2.674 8.285 -17.284 1.00 69.12 116 SER A CA 1
ATOM 898 C C . SER A 1 116 ? 1.912 9.428 -16.611 1.00 69.12 116 SER A C 1
ATOM 900 O O . SER A 1 116 ? 2.158 9.743 -15.446 1.00 69.12 116 SER A O 1
ATOM 902 N N . SER A 1 117 ? 0.935 10.012 -17.313 1.00 77.56 117 SER A N 1
ATOM 903 C CA . SER A 1 117 ? 0.072 11.054 -16.743 1.00 77.56 117 SER A CA 1
ATOM 904 C C . SER A 1 117 ? -0.781 10.517 -15.583 1.00 77.56 117 SER A C 1
ATOM 906 O O . SER A 1 117 ? -0.880 11.154 -14.534 1.00 77.56 117 SER A O 1
ATOM 908 N N . SER A 1 118 ? -1.324 9.301 -15.717 1.00 74.19 118 SER A N 1
ATOM 909 C CA . SER A 1 118 ? -2.126 8.658 -14.667 1.00 74.19 118 SER A CA 1
ATOM 910 C C . SER A 1 118 ? -1.316 8.311 -13.410 1.00 74.19 118 SER A C 1
ATOM 912 O O . SER A 1 118 ? -1.809 8.481 -12.292 1.00 74.19 118 SER A O 1
ATOM 914 N N . ALA A 1 119 ? -0.058 7.888 -13.573 1.00 74.56 119 ALA A N 1
ATOM 915 C CA . ALA A 1 119 ? 0.854 7.615 -12.467 1.00 74.56 119 ALA A CA 1
ATOM 916 C C . ALA A 1 119 ? 1.180 8.906 -11.703 1.00 74.56 119 ALA A C 1
ATOM 918 O O . ALA A 1 119 ? 1.077 8.951 -10.474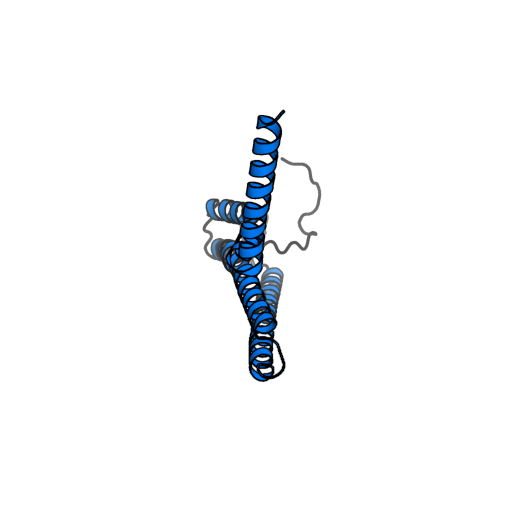 1.00 74.56 119 ALA A O 1
ATOM 919 N N . ALA A 1 120 ? 1.494 9.986 -12.427 1.00 78.94 120 ALA A N 1
ATOM 920 C CA . ALA A 1 120 ? 1.761 11.295 -11.836 1.00 78.94 120 ALA A CA 1
ATOM 921 C C . ALA A 1 120 ? 0.540 11.842 -11.073 1.00 78.94 120 ALA A C 1
ATOM 923 O O . ALA A 1 120 ? 0.670 12.279 -9.928 1.00 78.94 120 ALA A O 1
ATOM 924 N N . ALA A 1 121 ? -0.661 11.743 -11.653 1.00 81.06 121 ALA A N 1
ATOM 925 C CA . ALA A 1 121 ? -1.902 12.149 -10.993 1.00 81.06 121 ALA A CA 1
ATOM 926 C C . ALA A 1 121 ? -2.182 11.331 -9.718 1.00 81.06 121 ALA A C 1
ATOM 928 O O . ALA A 1 121 ? -2.518 11.895 -8.676 1.00 81.06 121 ALA A O 1
ATOM 929 N N . SER A 1 122 ? -1.985 10.009 -9.771 1.00 80.25 122 SER A N 1
ATOM 930 C CA . SER A 1 122 ? -2.167 9.117 -8.615 1.00 80.25 122 SER A CA 1
ATOM 931 C C . SER A 1 122 ? -1.188 9.448 -7.484 1.00 80.25 122 SER A C 1
ATOM 933 O O . SER A 1 122 ? -1.568 9.467 -6.314 1.00 80.25 122 SER A O 1
ATOM 935 N N . THR A 1 123 ? 0.049 9.796 -7.841 1.00 79.50 123 THR A N 1
ATOM 936 C CA . THR A 1 123 ? 1.089 10.244 -6.901 1.00 79.50 123 THR A CA 1
ATOM 937 C C . THR A 1 123 ? 0.711 11.555 -6.219 1.00 79.50 123 THR A C 1
ATOM 939 O O . THR A 1 123 ? 0.896 11.695 -5.014 1.00 79.50 123 THR A O 1
ATOM 942 N N . ALA A 1 124 ? 0.148 12.506 -6.968 1.00 85.69 124 ALA A N 1
ATOM 943 C CA . ALA A 1 124 ? -0.263 13.803 -6.435 1.00 85.69 124 ALA A CA 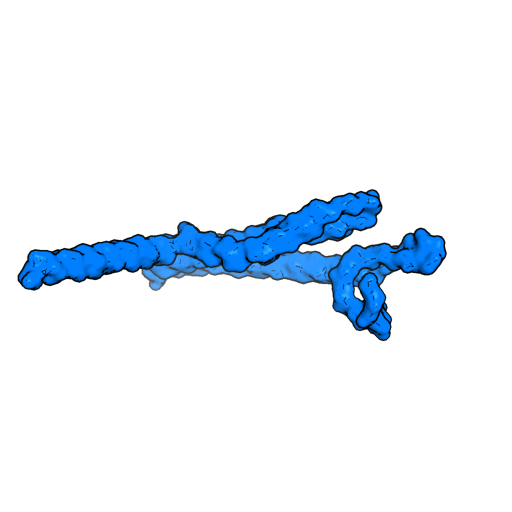1
ATOM 944 C C . ALA A 1 124 ? -1.463 13.701 -5.477 1.00 85.69 124 ALA A C 1
ATOM 946 O O . ALA A 1 124 ? -1.568 14.475 -4.528 1.00 85.69 124 ALA A O 1
ATOM 947 N N . ILE A 1 125 ? -2.365 12.742 -5.710 1.00 84.44 125 ILE A N 1
ATOM 948 C CA . ILE A 1 125 ? -3.580 12.545 -4.905 1.00 84.44 125 ILE A CA 1
ATOM 949 C C . ILE A 1 125 ? -3.313 11.687 -3.657 1.00 84.44 125 ILE A C 1
ATOM 951 O O . ILE A 1 125 ? -3.993 11.852 -2.639 1.00 84.44 125 ILE A O 1
ATOM 955 N N . TYR A 1 126 ? -2.315 10.800 -3.701 1.00 82.44 126 TYR A N 1
ATOM 956 C CA . TYR A 1 126 ? -1.986 9.873 -2.614 1.00 82.44 126 TYR A CA 1
ATOM 957 C C . TYR A 1 126 ? -1.890 10.527 -1.215 1.00 82.44 126 TYR A C 1
ATOM 959 O O . TYR A 1 126 ? -2.567 10.031 -0.306 1.00 82.44 126 TYR A O 1
ATOM 967 N N . PRO A 1 127 ? -1.188 11.668 -1.023 1.00 83.94 127 PRO A N 1
ATOM 968 C CA . PRO A 1 127 ? -1.054 12.302 0.291 1.00 83.94 127 PRO A CA 1
ATOM 969 C C . PRO A 1 127 ? -2.385 12.757 0.900 1.00 83.94 127 PRO A C 1
ATOM 971 O O . PRO A 1 127 ? -2.507 12.857 2.117 1.00 83.94 127 PRO A O 1
ATOM 974 N N . ALA A 1 128 ? -3.391 13.049 0.069 1.00 86.69 128 ALA A N 1
ATOM 975 C CA . ALA A 1 128 ? -4.717 13.447 0.532 1.00 86.69 128 ALA A CA 1
ATOM 976 C C . ALA A 1 128 ? -5.601 12.234 0.867 1.00 86.69 128 ALA A C 1
ATOM 978 O O . ALA A 1 128 ? -6.407 12.286 1.796 1.00 86.69 128 ALA A O 1
ATOM 979 N N . VAL A 1 129 ? -5.452 11.134 0.127 1.00 84.56 129 VAL A N 1
ATOM 980 C CA . VAL A 1 129 ? -6.248 9.907 0.302 1.00 84.56 129 VAL A CA 1
ATOM 981 C C . VAL A 1 129 ? -5.809 9.119 1.538 1.00 84.56 129 VAL A C 1
ATOM 983 O O . VAL A 1 129 ? -6.647 8.563 2.250 1.00 84.56 129 VAL A O 1
ATOM 986 N N . GLU A 1 130 ? -4.515 9.124 1.836 1.00 83.88 130 GLU A N 1
ATOM 987 C CA . GLU A 1 130 ? -3.902 8.460 2.988 1.00 83.88 130 GLU A CA 1
ATOM 988 C C . GLU A 1 130 ? -4.548 8.823 4.354 1.00 83.88 130 GLU A C 1
ATOM 990 O O . GLU A 1 130 ? -5.079 7.926 5.024 1.00 83.88 130 GLU A O 1
ATOM 995 N N . PRO A 1 131 ? -4.621 10.104 4.774 1.00 84.56 131 PRO A N 1
ATOM 996 C CA . PRO A 1 131 ? -5.278 10.491 6.025 1.00 84.56 131 PRO A CA 1
ATOM 997 C C . PRO A 1 131 ? -6.793 10.258 5.988 1.00 84.56 131 PRO A C 1
ATOM 999 O O . PRO A 1 131 ? -7.408 9.987 7.022 1.00 84.56 131 PRO A O 1
ATOM 1002 N N . LEU A 1 132 ? -7.404 10.318 4.803 1.00 84.94 132 LEU A N 1
ATOM 1003 C CA . LEU A 1 132 ? -8.833 10.090 4.612 1.00 84.94 132 LEU A CA 1
ATOM 1004 C C . LEU A 1 132 ? -9.194 8.639 4.974 1.00 84.94 132 LEU A C 1
ATOM 1006 O O . LEU A 1 132 ? -10.103 8.409 5.775 1.00 84.94 132 LEU A O 1
ATOM 1010 N N . ILE A 1 133 ? -8.426 7.660 4.485 1.00 85.00 133 ILE A N 1
ATOM 1011 C CA . ILE A 1 133 ? -8.594 6.235 4.821 1.00 85.00 133 ILE A CA 1
ATOM 1012 C C . ILE A 1 133 ? -8.447 6.007 6.326 1.00 85.00 133 ILE A C 1
ATOM 1014 O O . ILE A 1 133 ? -9.266 5.297 6.919 1.00 85.00 133 ILE A O 1
ATOM 1018 N N . ALA A 1 134 ? -7.454 6.638 6.958 1.00 85.75 134 ALA A N 1
ATOM 1019 C CA . ALA A 1 134 ? -7.241 6.527 8.397 1.00 85.75 134 ALA A CA 1
ATOM 1020 C C . ALA A 1 134 ? -8.432 7.062 9.206 1.00 85.75 134 ALA A C 1
ATOM 1022 O O . ALA A 1 134 ? -8.898 6.400 10.141 1.00 85.75 134 ALA A O 1
ATOM 1023 N N . ILE A 1 135 ? -8.980 8.212 8.807 1.00 85.56 135 ILE A N 1
ATOM 1024 C CA . ILE A 1 135 ? -10.163 8.811 9.434 1.00 85.56 135 ILE A CA 1
ATOM 1025 C C . ILE A 1 135 ? -11.394 7.910 9.272 1.00 85.56 135 ILE A C 1
ATOM 1027 O O . ILE A 1 135 ? -12.150 7.743 10.231 1.00 85.56 135 ILE A O 1
ATOM 1031 N N . PHE A 1 136 ? -11.609 7.308 8.099 1.00 79.88 136 PHE A N 1
ATOM 1032 C CA . PHE A 1 136 ? -12.769 6.441 7.861 1.00 79.88 136 PHE A CA 1
ATOM 1033 C C . PHE A 1 136 ? -12.659 5.075 8.560 1.00 79.88 136 PHE A C 1
ATOM 1035 O O . PHE A 1 136 ? -13.658 4.589 9.110 1.00 79.88 136 PHE A O 1
ATOM 1042 N N . CYS A 1 137 ? -11.470 4.467 8.590 1.00 78.25 137 CYS A N 1
ATOM 1043 C CA . CYS A 1 137 ? -11.262 3.124 9.143 1.00 78.25 137 CYS A CA 1
ATOM 1044 C C . CYS A 1 137 ? -11.204 3.101 10.678 1.00 78.25 137 CYS A C 1
ATOM 1046 O O . CYS A 1 137 ? -11.748 2.184 11.306 1.00 78.25 137 CYS A O 1
ATOM 1048 N N . ILE A 1 138 ? -10.607 4.113 11.312 1.00 82.75 138 ILE A N 1
ATOM 1049 C CA . ILE A 1 138 ? -10.408 4.131 12.767 1.00 82.75 138 ILE A CA 1
ATOM 1050 C C . ILE A 1 138 ? -11.630 4.761 13.447 1.00 82.75 138 ILE A C 1
ATOM 1052 O O . ILE A 1 138 ? -11.921 5.954 13.324 1.00 82.75 138 ILE A O 1
ATOM 1056 N N . LYS A 1 139 ? -12.363 3.959 14.230 1.00 77.06 139 LYS A N 1
ATOM 1057 C CA . LYS A 1 139 ? -13.584 4.403 14.933 1.00 77.06 139 LYS A CA 1
ATOM 1058 C C . LYS A 1 139 ? -13.302 5.547 15.909 1.00 77.06 139 LYS A C 1
ATOM 1060 O O . LYS A 1 139 ? -14.169 6.397 16.099 1.00 77.06 139 LYS A O 1
ATOM 1065 N N . THR A 1 140 ? -12.114 5.576 16.512 1.00 75.44 140 THR A N 1
ATOM 1066 C CA . THR A 1 140 ? -11.685 6.643 17.428 1.00 75.44 140 THR A CA 1
ATOM 1067 C C . THR A 1 140 ? -11.606 7.993 16.721 1.00 75.44 140 THR A C 1
ATOM 1069 O O . THR A 1 140 ? -12.150 8.962 17.242 1.00 75.44 140 THR A O 1
ATOM 1072 N N . PHE A 1 141 ? -11.044 8.057 15.508 1.00 79.75 141 PHE A N 1
ATOM 1073 C CA . PHE A 1 141 ? -10.997 9.304 14.739 1.00 79.75 141 PHE A CA 1
ATOM 1074 C C . PHE A 1 141 ? -12.396 9.785 14.352 1.00 79.75 141 PHE A C 1
ATOM 1076 O O . PHE A 1 141 ? -12.721 10.951 14.573 1.00 79.75 141 PHE A O 1
ATOM 1083 N N . ARG A 1 142 ? -13.277 8.883 13.897 1.00 79.56 142 ARG A N 1
ATOM 1084 C CA . ARG A 1 142 ? -14.680 9.240 13.609 1.00 79.56 142 ARG A CA 1
ATOM 1085 C C . ARG A 1 142 ? -15.415 9.765 14.838 1.00 79.56 142 ARG A C 1
ATOM 1087 O O . ARG A 1 142 ? -16.125 10.764 14.749 1.00 79.56 142 ARG A O 1
ATOM 1094 N N . LYS A 1 143 ? -15.240 9.114 15.991 1.00 80.19 143 LYS A N 1
ATOM 1095 C CA . LYS A 1 143 ? -15.847 9.561 17.250 1.00 80.19 143 LYS A CA 1
ATOM 1096 C C . LYS A 1 143 ? -15.299 10.912 17.695 1.00 80.19 143 LYS A C 1
ATOM 1098 O O . LYS A 1 143 ? -16.104 11.757 18.069 1.00 80.19 143 LYS A O 1
ATOM 1103 N N . SER A 1 144 ? -13.991 11.148 17.597 1.00 78.50 144 SER A N 1
ATOM 1104 C CA . SER A 1 144 ? -13.401 12.458 17.897 1.00 78.50 144 SER A CA 1
ATOM 1105 C C . SER A 1 144 ? -13.926 13.555 16.974 1.00 78.50 144 SER A C 1
ATOM 1107 O O . SER A 1 144 ? -14.263 14.624 17.467 1.00 78.50 144 SER A O 1
ATOM 1109 N N . LEU A 1 145 ? -14.091 13.297 15.671 1.00 79.62 145 LEU A N 1
ATOM 1110 C CA . LEU A 1 145 ? -14.665 14.277 14.739 1.00 79.62 145 LEU A CA 1
ATOM 1111 C C . LEU A 1 145 ? -16.134 14.590 15.042 1.00 79.62 145 LEU A C 1
ATOM 1113 O O . LEU A 1 145 ? -16.535 15.752 15.027 1.00 79.62 145 LEU A O 1
ATOM 1117 N N . ILE A 1 146 ? -16.945 13.574 15.346 1.00 79.00 146 ILE A N 1
ATOM 1118 C CA . ILE A 1 146 ? -18.352 13.773 15.721 1.00 79.00 146 ILE A CA 1
ATOM 1119 C C . ILE A 1 146 ? -18.450 14.517 17.059 1.00 79.00 146 ILE A C 1
ATOM 1121 O O . ILE A 1 146 ? -19.264 15.429 17.184 1.00 79.00 146 ILE A O 1
ATOM 1125 N N . CYS A 1 147 ? -17.611 14.166 18.037 1.00 73.31 147 CYS A N 1
ATOM 1126 C CA . CYS A 1 147 ? -17.580 14.818 19.345 1.00 73.31 147 CYS A CA 1
ATOM 1127 C C . CYS A 1 147 ? -17.134 16.281 19.221 1.00 73.31 147 CYS A C 1
ATOM 1129 O O . CYS A 1 147 ? -17.837 17.165 19.698 1.00 73.31 147 CYS A O 1
ATOM 1131 N N . TYR A 1 148 ? -16.062 16.552 18.468 1.00 72.75 148 TYR A N 1
ATOM 1132 C CA . TYR A 1 148 ? -15.616 17.908 18.136 1.00 72.75 148 TYR A CA 1
ATOM 1133 C C . TYR A 1 148 ? -16.730 18.718 17.465 1.00 72.75 148 TYR A C 1
ATOM 1135 O O . TYR A 1 148 ? -17.009 19.847 17.863 1.00 72.75 148 TYR A O 1
ATOM 1143 N N . ARG A 1 149 ? -17.444 18.121 16.502 1.00 72.12 149 ARG A N 1
ATOM 1144 C CA . ARG A 1 149 ? -18.565 18.776 15.819 1.00 72.12 149 ARG A CA 1
ATOM 1145 C C . ARG A 1 149 ? -19.741 19.060 16.758 1.00 72.12 149 ARG A C 1
ATOM 1147 O O . ARG A 1 149 ? -20.416 20.070 16.585 1.00 72.12 149 ARG A O 1
ATOM 1154 N N . ASN A 1 150 ? -19.990 18.205 17.747 1.00 72.62 150 ASN A N 1
ATOM 1155 C CA . ASN A 1 150 ? -21.032 18.421 18.752 1.00 72.62 150 ASN A CA 1
ATOM 1156 C C . ASN A 1 150 ? -20.625 19.498 19.771 1.00 72.62 150 ASN A C 1
ATOM 1158 O O . ASN A 1 150 ? -21.434 20.372 20.070 1.00 72.62 150 ASN A O 1
ATOM 1162 N N . SER A 1 151 ? -19.372 19.510 20.232 1.00 68.81 151 SER A N 1
ATOM 1163 C CA . SER A 1 151 ? -18.832 20.567 21.098 1.00 68.81 151 SER A CA 1
ATOM 1164 C C . SER A 1 151 ? -18.805 21.930 20.399 1.00 68.81 151 SER A C 1
ATOM 1166 O O . SER A 1 151 ? -19.187 22.931 21.001 1.00 68.81 151 SER A O 1
ATOM 1168 N N . ALA A 1 152 ? -18.448 21.975 19.111 1.00 67.50 152 ALA A N 1
ATOM 1169 C CA . ALA A 1 152 ? -18.490 23.193 18.300 1.00 67.50 152 ALA A CA 1
ATOM 1170 C C . ALA A 1 152 ? -19.925 23.718 18.115 1.00 67.50 152 ALA A C 1
ATOM 1172 O O . ALA A 1 152 ? -20.165 24.919 18.224 1.00 67.50 152 ALA A O 1
ATOM 1173 N N . LYS A 1 153 ? -20.904 22.824 17.907 1.00 70.06 153 LYS A N 1
ATOM 1174 C CA . LYS A 1 153 ? -22.329 23.192 17.847 1.00 70.06 153 LYS A CA 1
ATOM 1175 C C . LYS A 1 153 ? -22.848 23.742 19.175 1.00 70.06 153 LYS A C 1
ATOM 1177 O O . LYS A 1 153 ? -23.576 24.726 19.161 1.00 70.06 153 LYS A O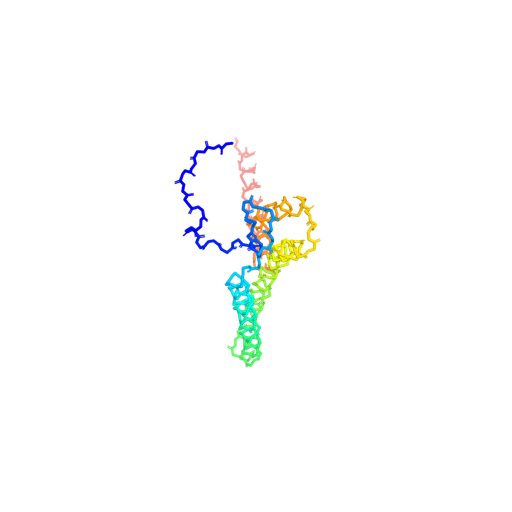 1
ATOM 1182 N N . ILE A 1 154 ? -22.469 23.140 20.305 1.00 70.94 154 ILE A N 1
ATOM 1183 C CA . ILE A 1 154 ? -22.866 23.612 21.642 1.00 70.94 154 ILE A CA 1
ATOM 1184 C C . ILE A 1 154 ? -22.241 24.982 21.933 1.00 70.94 154 ILE A C 1
ATOM 1186 O O . ILE A 1 154 ? -22.937 25.877 22.403 1.00 70.94 154 ILE A O 1
ATOM 1190 N N . SER A 1 155 ? -20.964 25.179 21.596 1.00 72.56 155 SER A N 1
ATOM 1191 C CA . SER A 1 155 ? -20.277 26.466 21.763 1.00 72.56 155 SER A CA 1
ATOM 1192 C C . SER A 1 155 ? -20.885 27.567 20.880 1.00 72.56 155 SER A C 1
ATOM 1194 O O . SER A 1 155 ? -21.132 28.672 21.358 1.00 72.56 155 SER A O 1
ATOM 1196 N N . SER A 1 156 ? -21.235 27.246 19.630 1.00 69.50 156 SER A N 1
ATOM 1197 C CA . SER A 1 156 ? -21.923 28.168 18.715 1.00 69.50 156 SER A CA 1
ATOM 1198 C C . SER A 1 156 ? -23.354 28.500 19.172 1.00 69.50 156 SER A C 1
ATOM 1200 O O . SER A 1 156 ? -23.751 29.665 19.147 1.00 69.50 156 SER A O 1
ATOM 1202 N N . ALA A 1 157 ? -24.111 27.514 19.668 1.00 67.94 157 ALA A N 1
ATOM 1203 C CA . ALA A 1 157 ? -25.456 27.726 20.206 1.00 67.94 157 ALA A CA 1
ATOM 1204 C C . ALA A 1 157 ? -25.444 28.566 21.498 1.00 67.94 157 ALA A C 1
ATOM 1206 O O . ALA A 1 157 ? -26.251 29.490 21.641 1.00 67.94 157 ALA A O 1
ATOM 1207 N N . ALA A 1 158 ? -24.498 28.309 22.406 1.00 66.25 158 ALA A N 1
ATOM 1208 C CA . ALA A 1 158 ? -24.317 29.089 23.630 1.00 66.25 158 ALA A CA 1
ATOM 1209 C C . ALA A 1 158 ? -23.931 30.549 23.329 1.00 66.25 158 ALA A C 1
ATOM 1211 O O . ALA A 1 158 ? -24.531 31.464 23.893 1.00 66.25 158 ALA A O 1
ATOM 1212 N N . ALA A 1 159 ? -23.017 30.778 22.378 1.00 67.19 159 ALA A N 1
ATOM 1213 C CA . ALA A 1 159 ? -22.644 32.123 21.934 1.00 67.19 159 ALA A CA 1
ATOM 1214 C C . ALA A 1 159 ? -23.831 32.886 21.312 1.00 67.19 159 ALA A C 1
ATOM 1216 O O . ALA A 1 159 ? -24.030 34.064 21.601 1.00 67.19 159 ALA A O 1
ATOM 1217 N N . SER A 1 160 ? -24.669 32.209 20.517 1.00 67.06 160 SER A N 1
ATOM 1218 C CA . SER A 1 160 ? -25.865 32.822 19.915 1.00 67.06 160 SER A CA 1
ATOM 1219 C C . SER A 1 160 ? -26.971 33.158 20.926 1.00 67.06 160 SER A C 1
ATOM 1221 O O . SER A 1 160 ? -27.736 34.094 20.710 1.00 67.06 160 SER A O 1
ATOM 1223 N N . THR A 1 161 ? -27.049 32.418 22.038 1.00 65.31 161 THR A N 1
ATOM 1224 C CA . THR A 1 161 ? -28.032 32.663 23.106 1.00 65.31 161 THR A CA 1
ATOM 1225 C C . THR A 1 161 ? -27.587 33.825 23.995 1.00 65.31 161 THR A C 1
ATOM 1227 O O . THR A 1 161 ? -28.399 34.685 24.321 1.00 65.31 161 THR A O 1
ATOM 1230 N N . ALA A 1 162 ? -26.289 33.916 24.307 1.00 65.81 162 ALA A N 1
ATOM 1231 C CA . ALA A 1 162 ? -25.721 35.031 25.067 1.00 65.81 162 ALA A CA 1
ATOM 1232 C C . ALA A 1 162 ? -25.863 36.384 24.340 1.00 65.81 162 ALA A C 1
ATOM 1234 O O . ALA A 1 162 ? -26.154 37.389 24.976 1.00 65.81 162 ALA A O 1
ATOM 1235 N N . ALA A 1 163 ? -25.740 36.404 23.008 1.00 62.19 163 ALA A N 1
ATOM 1236 C CA . ALA A 1 163 ? -25.918 37.614 22.198 1.00 62.19 163 ALA A CA 1
ATOM 1237 C C . ALA A 1 163 ? -27.383 38.087 22.066 1.00 62.19 163 ALA A C 1
ATOM 1239 O O . ALA A 1 163 ? -27.624 39.180 21.570 1.00 62.19 163 ALA A O 1
ATOM 1240 N N . ARG A 1 164 ? -28.364 37.268 22.470 1.00 56.59 164 ARG A N 1
ATOM 1241 C CA . ARG A 1 164 ? -29.804 37.580 22.392 1.00 56.59 164 ARG A CA 1
ATOM 1242 C C . ARG A 1 164 ? -30.397 38.087 23.712 1.00 56.59 164 ARG A C 1
ATOM 1244 O O . ARG A 1 164 ? -31.550 38.503 23.724 1.00 56.59 164 ARG A O 1
ATOM 1251 N N . SER A 1 165 ? -29.639 37.999 24.804 1.00 56.72 165 SER A N 1
ATOM 1252 C CA . SER A 1 165 ? -30.031 38.449 26.149 1.00 56.72 165 SER A CA 1
ATOM 1253 C C . SER A 1 165 ? -29.290 39.712 26.612 1.00 56.72 165 SER A C 1
ATOM 1255 O O . SER A 1 165 ? -29.453 40.103 27.765 1.00 56.72 165 SER A O 1
ATOM 1257 N N . ALA A 1 166 ? -28.494 40.325 25.731 1.00 48.94 166 ALA A N 1
ATOM 1258 C CA . ALA A 1 166 ? -27.886 41.646 25.894 1.00 48.94 166 ALA A CA 1
ATOM 1259 C C . ALA A 1 166 ? -28.635 42.663 25.023 1.00 48.94 166 ALA A C 1
ATOM 1261 O O . ALA A 1 166 ? -28.746 43.827 25.462 1.00 48.94 166 ALA A O 1
#

InterPro domains:
  IPR019428 7TM GPCR, serpentine receptor class r (Str) [PF10326] (1-145)

Foldseek 3Di:
DDDDPDPPVPDPDLPLCLFDQDPVRDTDGDPVSVVVVVVVVVVVVVVVVVLVVVLVVLLVVLVVCVVPDDPVVSVQVVLVSVLVVCLVVLCCCQQVVLVVVVSVCVVVVHDDVVSVVSNVVSVVCSVVVSVVSSCVRGVVNVVVVVVVVVVVVVVVVVVVVVVVVD

pLDDT: mean 70.38, std 12.46, range [35.91, 86.69]

Organism: Caenorhabditis brenneri (NCBI:txid135651)

Secondary structure (DSSP, 8-state):
-------TTS--------EEEPTT--EEE-HHHHHHHHHHHHHHHHHHHHHHHHHHHHHHHHHHGGGTS-HHHHHHHHHHHHHHHHHHHHHHHHTHHHHHHHHHGGGGT---HHHHHHHHHHHHHHHHHHHHHHHHH-HHHHHHHHHHHHHHHHHHHHHHHHTT--